Protein 1SL5 (pdb70)

B-factor: mean 18.42, std 8.74, range [4.08, 55.81]

Structure (mmCIF, N/CA/C/O backbone):
data_1SL5
#
_entry.id   1SL5
#
_cell.length_a   72.57
_cell.length_b   55.37
_cell.length_c   29.63
_cell.angle_alpha   90.00
_cell.angle_beta   90.00
_cell.angle_gamma   90.00
#
_symmetry.space_group_name_H-M   'P 21 21 2'
#
loop_
_entity.id
_entity.type
_entity.pdbx_description
1 polymer 'mDC-SIGN1B type I isoform'
2 branched alpha-L-fucopyranose-(1-3)-[beta-D-galactopyranose-(1-4)]2-acetamido-2-deoxy-beta-D-glucopyranose-(1-3)-beta-D-galactopyranose
3 non-polymer 'CALCIUM ION'
4 non-polymer 'MAGNESIUM ION'
5 water water
#
loop_
_atom_site.group_PDB
_atom_site.id
_atom_site.type_symbol
_atom_site.label_atom_id
_atom_site.label_alt_id
_atom_site.label_comp_id
_atom_site.label_asym_id
_atom_site.label_entity_id
_atom_site.label_seq_id
_atom_site.pdbx_PDB_ins_code
_atom_site.Cartn_x
_atom_site.Cartn_y
_atom_site.Cartn_z
_atom_site.occupancy
_atom_site.B_iso_or_equiv
_atom_site.auth_seq_id
_atom_site.auth_comp_id
_atom_site.auth_asym_id
_atom_site.auth_atom_id
_atom_site.pdbx_PDB_model_num
ATOM 1 N N . CYS A 1 4 ? -7.726 7.711 22.568 1.00 30.26 253 CYS A N 1
ATOM 2 C CA . CYS A 1 4 ? -6.275 7.890 22.259 1.00 30.64 253 CYS A CA 1
ATOM 3 C C . CYS A 1 4 ? -5.601 6.619 21.760 1.00 29.55 253 CYS A C 1
ATOM 4 O O . CYS A 1 4 ? -5.601 5.597 22.445 1.00 30.12 253 CYS A O 1
ATOM 7 N N . HIS A 1 5 ? -5.044 6.677 20.555 1.00 27.87 254 HIS A N 1
ATOM 8 C CA . HIS A 1 5 ? -4.310 5.541 20.024 1.00 26.82 254 HIS A CA 1
ATOM 9 C C . HIS A 1 5 ? -2.881 6.040 19.824 1.00 24.02 254 HIS A C 1
ATOM 10 O O . HIS A 1 5 ? -2.654 7.141 19.320 1.00 23.01 254 HIS A O 1
ATOM 17 N N . PRO A 1 6 ? -1.900 5.233 20.236 1.00 21.65 255 PRO A N 1
ATOM 18 C CA . PRO A 1 6 ? -0.464 5.521 20.157 1.00 19.59 255 PRO A CA 1
ATOM 19 C C . PRO A 1 6 ? 0.073 6.010 18.820 1.00 18.47 255 PRO A C 1
ATOM 20 O O . PRO A 1 6 ? 0.836 6.976 18.763 1.00 17.05 255 PRO A O 1
ATOM 24 N N . CYS A 1 7 ? -0.330 5.343 17.746 1.00 16.80 256 CYS A N 1
ATOM 25 C CA . CYS A 1 7 ? 0.175 5.665 16.421 1.00 15.23 256 CYS A CA 1
ATOM 26 C C . CYS A 1 7 ? -0.887 5.919 15.370 1.00 15.90 256 CYS A C 1
ATOM 27 O O . CYS A 1 7 ? -2.024 5.474 15.498 1.00 16.19 256 CYS A O 1
ATOM 30 N N . PRO A 1 8 ? -0.517 6.640 14.303 1.00 17.46 257 PRO A N 1
ATOM 31 C CA . PRO A 1 8 ? -1.454 6.941 13.221 1.00 17.80 257 PRO A CA 1
ATOM 32 C C . PRO A 1 8 ? -1.786 5.634 12.523 1.00 17.81 257 PRO A C 1
ATOM 33 O O . PRO A 1 8 ? -1.066 4.646 12.673 1.00 18.45 257 PRO A O 1
ATOM 37 N N . TRP A 1 9 ? -2.873 5.616 11.766 1.00 16.47 258 TRP A N 1
ATOM 38 C CA . TRP A 1 9 ? -3.231 4.406 11.053 1.00 15.49 258 TRP A CA 1
ATOM 39 C C . TRP A 1 9 ? -2.078 4.015 10.143 1.00 15.73 258 TRP A C 1
ATOM 40 O O . TRP A 1 9 ? -1.394 4.881 9.598 1.00 15.76 258 TRP A O 1
ATOM 51 N N . GLU A 1 10 ? -1.869 2.707 9.998 1.00 16.60 259 GLU A N 1
ATOM 52 C CA . GLU A 1 10 ? -0.817 2.149 9.153 1.00 18.52 259 GLU A CA 1
ATOM 53 C C . GLU A 1 10 ? 0.567 2.120 9.795 1.00 16.26 259 GLU A C 1
ATOM 54 O O . GLU A 1 10 ? 1.483 1.506 9.258 1.00 17.00 259 GLU A O 1
ATOM 60 N N . TRP A 1 11 ? 0.717 2.780 10.940 1.00 15.70 260 TRP A N 1
ATOM 61 C CA . TRP A 1 11 ? 1.997 2.797 11.644 1.00 14.67 260 TRP A CA 1
ATOM 62 C C . TRP A 1 11 ? 1.944 1.747 12.735 1.00 15.25 260 TRP A C 1
ATOM 63 O O . TRP A 1 11 ? 0.935 1.616 13.426 1.00 16.61 260 TRP A O 1
ATOM 74 N N A THR A 1 12 ? 3.044 1.021 12.898 0.50 15.28 261 THR A N 1
ATOM 75 N N B THR A 1 12 ? 3.023 0.988 12.889 0.50 15.55 261 THR A N 1
ATOM 76 C CA A THR A 1 12 ? 3.138 -0.041 13.893 0.50 14.42 261 THR A CA 1
ATOM 77 C CA B THR A 1 12 ? 3.047 -0.057 13.903 0.50 14.73 261 THR A CA 1
ATOM 78 C C A THR A 1 12 ? 3.619 0.458 15.252 0.50 13.91 261 THR A C 1
ATOM 79 C C B THR A 1 12 ? 3.591 0.448 15.234 0.50 14.17 261 THR A C 1
ATOM 80 O O A THR A 1 12 ? 4.642 1.136 15.351 0.50 12.62 261 THR A O 1
ATOM 81 O O B THR A 1 12 ? 4.620 1.122 15.294 0.50 12.98 261 THR A O 1
ATOM 88 N N . PHE A 1 13 ? 2.875 0.113 16.300 1.00 14.26 262 PHE A N 1
ATOM 89 C CA . PHE A 1 13 ? 3.237 0.518 17.648 1.00 14.67 262 PHE A CA 1
ATOM 90 C C . PHE A 1 13 ? 4.185 -0.486 18.301 1.00 14.95 262 PHE A C 1
ATOM 91 O O . PHE A 1 13 ? 3.940 -1.692 18.282 1.00 13.69 262 PHE A O 1
ATOM 99 N N . PHE A 1 14 ? 5.274 0.018 18.869 1.00 14.30 263 PHE A N 1
ATOM 100 C CA . PHE A 1 14 ? 6.229 -0.832 19.557 1.00 14.86 263 PHE A CA 1
ATOM 101 C C . PHE A 1 14 ? 6.892 -0.034 20.665 1.00 15.13 263 PHE A C 1
ATOM 102 O O . PHE A 1 14 ? 7.493 1.010 20.418 1.00 16.90 263 PHE A O 1
ATOM 110 N N . GLN A 1 15 ? 6.758 -0.534 21.886 1.00 16.33 264 GLN A N 1
ATOM 111 C CA . GLN A 1 15 ? 7.345 0.085 23.065 1.00 15.64 264 GLN A CA 1
ATOM 112 C C . GLN A 1 15 ? 7.404 1.610 23.060 1.00 15.35 264 GLN A C 1
ATOM 113 O O . GLN A 1 15 ? 8.484 2.194 23.137 1.00 14.97 264 GLN A O 1
ATOM 119 N N . GLY A 1 16 ? 6.243 2.246 22.965 1.00 15.52 265 GLY A N 1
ATOM 120 C CA . GLY A 1 16 ? 6.180 3.697 23.002 1.00 14.23 265 GLY A CA 1
ATOM 121 C C . GLY A 1 16 ? 6.566 4.452 21.751 1.00 13.17 265 GLY A C 1
ATOM 122 O O . GLY A 1 16 ? 6.623 5.682 21.766 1.00 13.40 265 GLY A O 1
ATOM 123 N N . ASN A 1 17 ? 6.838 3.732 20.670 1.00 12.66 266 ASN A N 1
ATOM 124 C CA . ASN A 1 17 ? 7.216 4.365 19.417 1.00 13.01 266 ASN A CA 1
ATOM 125 C C . ASN A 1 17 ? 6.404 3.823 18.255 1.00 12.30 266 ASN A C 1
ATOM 126 O O . ASN A 1 17 ? 5.843 2.730 18.332 1.00 12.57 266 ASN A O 1
ATOM 131 N N . CYS A 1 18 ? 6.363 4.600 17.179 1.00 13.20 267 CYS A N 1
ATOM 132 C CA . CYS A 1 18 ? 5.614 4.252 15.980 1.00 13.35 267 CYS A CA 1
ATOM 133 C C . CYS A 1 18 ? 6.542 4.039 14.793 1.00 13.56 267 CYS A C 1
ATOM 134 O O . CYS A 1 18 ? 7.431 4.849 14.551 1.00 14.02 267 CYS A O 1
ATOM 137 N N . TYR A 1 19 ? 6.325 2.953 14.053 1.00 11.93 268 TYR A N 1
ATOM 138 C CA . TYR A 1 19 ? 7.161 2.643 12.899 1.00 11.96 268 TYR A CA 1
ATOM 139 C C . TYR A 1 19 ? 6.369 2.486 11.606 1.00 11.63 268 TYR A C 1
ATOM 140 O O . TYR A 1 19 ? 5.199 2.107 11.614 1.00 11.54 268 TYR A O 1
ATOM 149 N N . PHE A 1 20 ? 7.032 2.780 10.496 1.00 12.42 269 PHE A N 1
ATOM 150 C CA . PHE A 1 20 ? 6.425 2.692 9.176 1.00 14.00 269 PHE A CA 1
ATOM 151 C C . PHE A 1 20 ? 7.497 2.243 8.196 1.00 14.30 269 PHE A C 1
ATOM 152 O O . PHE A 1 20 ? 8.585 2.812 8.167 1.00 16.04 269 PHE A O 1
ATOM 160 N N . MET A 1 21 ? 7.205 1.213 7.411 1.00 13.81 270 MET A N 1
ATOM 161 C CA . MET A 1 21 ? 8.168 0.753 6.417 1.00 14.04 270 MET A CA 1
ATOM 162 C C . MET A 1 21 ? 7.609 1.130 5.056 1.00 13.72 270 MET A C 1
ATOM 163 O O . MET A 1 21 ? 6.427 0.929 4.788 1.00 13.23 270 MET A O 1
ATOM 168 N N . SER A 1 22 ? 8.459 1.679 4.198 1.00 13.60 271 SER A N 1
ATOM 169 C CA . SER A 1 22 ? 8.022 2.104 2.873 1.00 14.57 271 SER A CA 1
ATOM 170 C C . SER A 1 22 ? 7.616 0.943 1.977 1.00 16.15 271 SER A C 1
ATOM 171 O O . SER A 1 22 ? 7.922 -0.220 2.259 1.00 14.37 271 SER A O 1
ATOM 174 N N . ASN A 1 23 ? 6.923 1.281 0.893 1.00 17.79 272 ASN A N 1
ATOM 175 C CA . ASN A 1 23 ? 6.474 0.306 -0.092 1.00 20.47 272 ASN A CA 1
ATOM 176 C C . ASN A 1 23 ? 7.139 0.639 -1.422 1.00 20.30 272 ASN A C 1
ATOM 177 O O . ASN A 1 23 ? 6.727 0.154 -2.477 1.00 20.69 272 ASN A O 1
ATOM 182 N N . SER A 1 24 ? 8.166 1.481 -1.352 1.00 17.54 273 SER A N 1
ATOM 183 C CA . SER A 1 24 ? 8.937 1.894 -2.5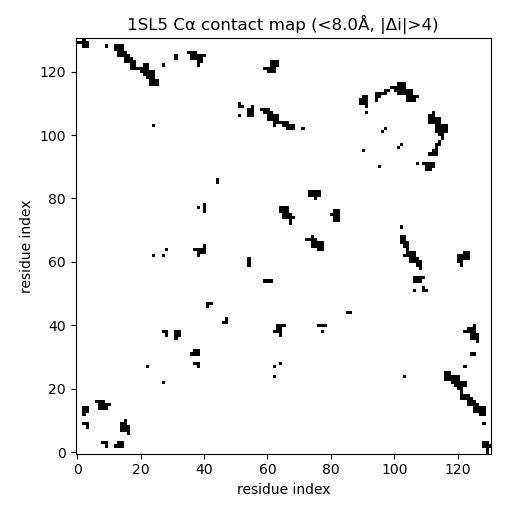19 1.00 15.95 273 SER A CA 1
ATOM 184 C C . SER A 1 24 ? 10.393 2.058 -2.085 1.00 14.87 273 SER A C 1
ATOM 185 O O . SER A 1 24 ? 10.705 1.959 -0.895 1.00 14.03 273 SER A O 1
ATOM 188 N N . GLN A 1 25 ? 11.274 2.320 -3.045 1.00 13.10 274 GLN A N 1
ATOM 189 C CA . GLN A 1 25 ? 12.698 2.480 -2.758 1.00 13.02 274 GLN A CA 1
ATOM 190 C C . GLN A 1 25 ? 13.226 3.875 -3.076 1.00 12.37 274 GLN A C 1
ATOM 191 O O . GLN A 1 25 ? 12.917 4.436 -4.117 1.00 13.18 274 GLN A O 1
ATOM 197 N N . ARG A 1 26 ? 14.027 4.422 -2.168 1.00 11.83 275 ARG A N 1
ATOM 198 C CA . ARG A 1 26 ? 14.631 5.740 -2.348 1.00 11.87 275 ARG A CA 1
ATOM 199 C C . ARG A 1 26 ? 16.039 5.699 -1.786 1.00 11.98 275 ARG A C 1
ATOM 200 O O . ARG A 1 26 ? 16.362 4.809 -0.994 1.00 11.69 275 ARG A O 1
ATOM 208 N N . ASN A 1 27 ? 16.887 6.640 -2.191 1.00 11.74 276 ASN A N 1
ATOM 209 C CA . ASN A 1 27 ? 18.242 6.632 -1.661 1.00 10.81 276 ASN A CA 1
ATOM 210 C C . ASN A 1 27 ? 18.206 7.098 -0.212 1.00 11.17 276 ASN A C 1
ATOM 211 O O . ASN A 1 27 ? 17.161 7.518 0.290 1.00 9.59 276 ASN A O 1
ATOM 216 N N . TRP A 1 28 ? 19.344 7.017 0.464 1.00 10.45 277 TRP A N 1
ATOM 217 C CA . TRP A 1 28 ? 19.407 7.376 1.872 1.00 10.14 277 TRP A CA 1
ATOM 218 C C . TRP A 1 28 ? 18.890 8.779 2.189 1.00 12.33 277 TRP A C 1
ATOM 219 O O . TRP A 1 28 ? 18.030 8.950 3.055 1.00 11.22 277 TRP A O 1
ATOM 230 N N . HIS A 1 29 ? 19.410 9.780 1.491 1.00 12.17 278 HIS A N 1
ATOM 231 C CA . HIS A 1 29 ? 18.990 11.155 1.729 1.00 14.25 278 HIS A CA 1
ATOM 232 C C . HIS A 1 29 ? 17.498 11.379 1.487 1.00 14.10 278 HIS A C 1
ATOM 233 O O . HIS A 1 29 ? 16.835 12.066 2.267 1.00 13.93 278 HIS A O 1
ATOM 240 N N . ASP A 1 30 ? 16.973 10.798 0.412 1.00 13.35 279 ASP A N 1
ATOM 241 C CA . ASP A 1 30 ? 15.559 10.941 0.086 1.00 13.70 279 ASP A CA 1
ATOM 242 C C . ASP A 1 30 ? 14.684 10.218 1.106 1.00 12.05 279 ASP A C 1
ATOM 243 O O . ASP A 1 30 ? 13.543 10.620 1.358 1.00 12.28 279 ASP A O 1
ATOM 248 N N . SER A 1 31 ? 15.208 9.143 1.687 1.00 11.64 280 SER A N 1
ATOM 249 C CA . SER A 1 31 ? 14.454 8.409 2.694 1.00 12.86 280 SER A CA 1
ATOM 250 C C . SER A 1 31 ? 14.334 9.285 3.943 1.00 12.19 280 SER A C 1
ATOM 251 O O . SER A 1 31 ? 13.304 9.293 4.612 1.00 13.72 280 SER A O 1
ATOM 254 N N . ILE A 1 32 ? 15.388 10.030 4.247 1.00 12.48 281 ILE A N 1
ATOM 255 C CA . ILE A 1 32 ? 15.366 10.929 5.395 1.00 12.10 281 ILE A CA 1
ATOM 256 C C . ILE A 1 32 ? 14.251 11.953 5.178 1.00 14.35 281 ILE A C 1
ATOM 257 O O . ILE A 1 32 ? 13.442 12.215 6.073 1.00 14.36 281 ILE A O 1
ATOM 262 N N . THR A 1 33 ? 14.207 12.514 3.975 1.00 14.35 282 THR A N 1
ATOM 263 C CA . THR A 1 33 ? 13.193 13.501 3.623 1.00 13.99 282 THR A CA 1
ATOM 264 C C . THR A 1 33 ? 11.799 12.892 3.678 1.00 13.87 282 THR A C 1
ATOM 265 O O . THR A 1 33 ? 10.851 13.532 4.130 1.00 12.49 282 THR A O 1
ATOM 269 N N . ALA A 1 34 ? 11.681 11.648 3.219 1.00 13.16 283 ALA A N 1
ATOM 270 C CA . ALA A 1 34 ? 10.403 10.954 3.219 1.00 12.80 2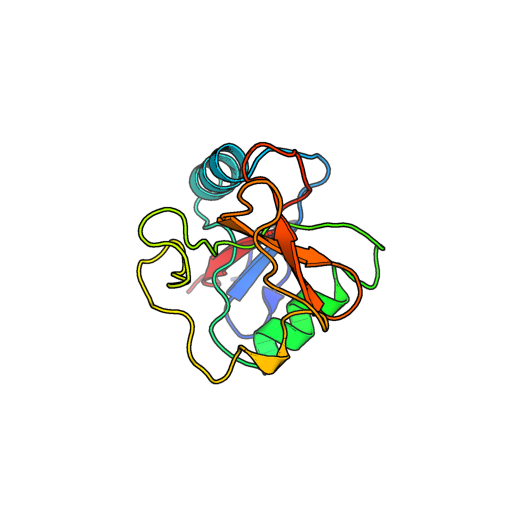83 ALA A CA 1
ATOM 271 C C . ALA A 1 34 ? 9.849 10.845 4.640 1.00 12.73 283 ALA A C 1
ATOM 272 O O . ALA A 1 34 ? 8.651 11.021 4.865 1.00 11.91 283 ALA A O 1
ATOM 274 N N . CYS A 1 35 ? 10.724 10.546 5.595 1.00 11.27 284 CYS A N 1
ATOM 275 C CA . CYS A 1 35 ? 10.309 10.420 6.984 1.00 11.93 284 CYS A CA 1
ATOM 276 C C . CYS A 1 35 ? 9.933 11.770 7.587 1.00 12.95 284 CYS A C 1
ATOM 277 O O . CYS A 1 35 ? 8.924 11.888 8.284 1.00 13.23 284 CYS A O 1
ATOM 280 N N . LYS A 1 36 ? 10.739 12.791 7.323 1.00 15.08 285 LYS A N 1
ATOM 281 C CA . LYS A 1 36 ? 10.443 14.120 7.850 1.00 15.60 285 LYS A CA 1
ATOM 282 C C . LYS A 1 36 ? 9.085 14.600 7.354 1.00 16.53 285 LYS A C 1
ATOM 283 O O . LYS A 1 36 ? 8.333 15.236 8.092 1.00 17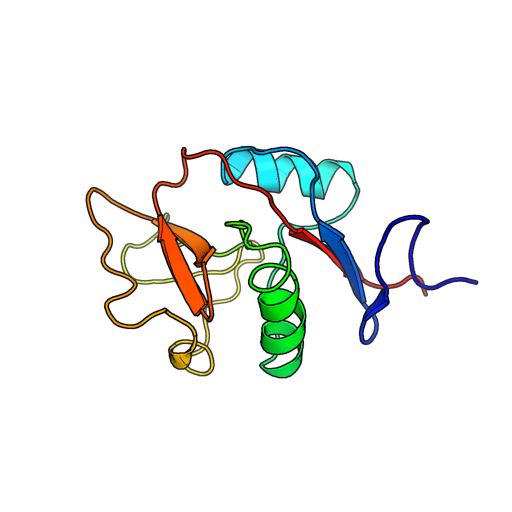.51 285 LYS A O 1
ATOM 289 N N . GLU A 1 37 ? 8.763 14.284 6.107 1.00 16.42 286 GLU A N 1
ATOM 290 C CA . GLU A 1 37 ? 7.496 14.713 5.542 1.00 18.55 286 GLU A CA 1
ATOM 291 C C . GLU A 1 37 ? 6.292 14.104 6.257 1.00 18.93 286 GLU A C 1
ATOM 292 O O . GLU A 1 37 ? 5.190 14.636 6.176 1.00 20.78 286 GLU A O 1
ATOM 298 N N . VAL A 1 38 ? 6.502 12.997 6.968 1.00 17.38 287 VAL A N 1
ATOM 299 C CA . VAL A 1 38 ? 5.416 12.379 7.722 1.00 17.11 287 VAL A CA 1
ATOM 300 C C . VAL A 1 38 ? 5.660 12.558 9.225 1.00 18.03 287 VAL A C 1
ATOM 301 O O . VAL A 1 38 ? 5.228 11.746 10.043 1.00 17.75 287 VAL A O 1
ATOM 305 N N . GLY A 1 39 ? 6.360 13.635 9.571 1.00 16.28 288 GLY A N 1
ATOM 306 C CA . GLY A 1 39 ? 6.653 13.938 10.962 1.00 16.42 288 GLY A CA 1
ATOM 307 C C . GLY A 1 39 ? 7.470 12.890 11.693 1.00 15.85 288 GLY A C 1
ATOM 308 O O . GLY A 1 39 ? 7.367 12.759 12.915 1.00 15.90 288 GLY A O 1
ATOM 309 N N . ALA A 1 40 ? 8.296 12.153 10.959 1.00 13.75 289 ALA A N 1
ATOM 310 C CA . ALA A 1 40 ? 9.107 11.110 11.570 1.00 12.76 289 ALA A CA 1
ATOM 311 C C . ALA A 1 40 ? 10.581 11.271 11.238 1.00 12.41 289 ALA A C 1
ATOM 312 O O . ALA A 1 40 ? 11.012 12.315 10.750 1.00 11.71 289 ALA A O 1
ATOM 314 N N . GLN A 1 41 ? 11.349 10.221 11.501 1.00 10.78 290 GLN A N 1
ATOM 315 C CA . GLN A 1 41 ? 12.786 10.245 11.250 1.00 10.78 290 GLN A CA 1
ATOM 316 C C . GLN A 1 41 ? 13.260 8.887 10.756 1.00 11.13 290 GLN A C 1
ATOM 317 O O . GLN A 1 41 ? 12.806 7.858 11.251 1.00 11.89 290 GLN A O 1
ATOM 323 N N . LEU A 1 42 ? 14.163 8.878 9.778 1.00 11.80 291 LEU A N 1
ATOM 324 C CA . LEU A 1 42 ? 14.693 7.613 9.287 1.00 12.07 291 LEU A CA 1
ATOM 325 C C . LEU A 1 42 ? 15.158 6.944 10.578 1.00 12.89 291 LEU A C 1
ATOM 326 O O . LEU A 1 42 ? 16.024 7.466 11.284 1.00 13.21 291 LEU A O 1
ATOM 331 N N . VAL A 1 43 ? 14.570 5.790 10.878 1.00 12.76 292 VAL A N 1
ATOM 332 C CA . VAL A 1 43 ? 14.817 5.079 12.125 1.00 10.72 292 VAL A CA 1
ATOM 333 C C . VAL A 1 43 ? 16.197 5.089 12.768 1.00 11.82 292 VAL A C 1
ATOM 334 O O . VAL A 1 43 ? 17.193 4.650 12.192 1.00 10.87 292 VAL A O 1
ATOM 338 N N . VAL A 1 44 ? 16.225 5.619 13.985 1.00 11.57 293 VAL A N 1
ATOM 339 C CA . VAL A 1 44 ? 17.435 5.674 14.791 1.00 11.71 293 VAL A CA 1
ATOM 340 C C . VAL A 1 44 ? 17.202 4.631 15.876 1.00 11.96 293 VAL A C 1
ATOM 341 O O . VAL A 1 44 ? 16.257 4.743 16.660 1.00 13.26 293 VAL A O 1
ATOM 345 N N . ILE A 1 45 ? 18.049 3.608 15.911 1.00 10.86 294 ILE A N 1
ATOM 346 C CA . ILE A 1 45 ? 17.904 2.530 16.886 1.00 11.22 294 ILE A CA 1
ATOM 347 C C . ILE A 1 45 ? 18.532 2.916 18.222 1.00 12.60 294 ILE A C 1
ATOM 348 O O . ILE A 1 45 ? 19.659 3.401 18.266 1.00 12.10 294 ILE A O 1
ATOM 353 N N . LYS A 1 46 ? 17.798 2.694 19.310 1.00 13.29 295 LYS A N 1
ATOM 354 C CA . LYS A 1 46 ? 18.280 3.067 20.635 1.00 13.38 295 LYS A CA 1
ATOM 355 C C . LYS A 1 46 ? 18.503 1.922 21.611 1.00 12.17 295 LYS A C 1
ATOM 356 O O . LYS A 1 46 ? 19.025 2.140 22.697 1.00 12.53 295 LYS A O 1
ATOM 362 N N . SER A 1 47 ? 18.121 0.707 21.235 1.00 11.24 296 SER A N 1
ATOM 363 C CA . SER A 1 47 ? 18.303 -0.432 22.129 1.00 11.96 296 SER A CA 1
ATOM 364 C C . SER A 1 47 ? 18.398 -1.734 21.359 1.00 11.17 296 SER A C 1
ATOM 365 O O . SER A 1 47 ? 17.929 -1.830 20.227 1.00 11.33 296 SER A O 1
ATOM 368 N N . ALA A 1 48 ? 18.994 -2.741 21.990 1.00 10.68 297 ALA A N 1
ATOM 369 C CA . ALA A 1 48 ? 19.135 -4.051 21.370 1.00 10.58 297 ALA A CA 1
ATOM 370 C C . ALA A 1 48 ? 17.756 -4.609 21.048 1.00 10.06 297 ALA A C 1
ATOM 371 O O . ALA A 1 48 ? 17.554 -5.237 20.009 1.00 11.36 297 ALA A O 1
ATOM 373 N N . GLU A 1 49 ? 16.802 -4.382 21.944 1.00 10.06 298 GLU A N 1
ATOM 374 C CA . GLU A 1 49 ? 15.453 -4.876 21.728 1.00 10.80 298 GLU A CA 1
ATOM 375 C C . GLU A 1 49 ? 14.830 -4.261 20.478 1.00 11.02 298 GLU A C 1
ATOM 376 O O . GLU A 1 49 ? 14.189 -4.954 19.692 1.00 11.72 298 GLU A O 1
ATOM 382 N N . GLU A 1 50 ? 15.019 -2.957 20.299 1.00 9.88 299 GLU A N 1
ATOM 383 C CA . GLU A 1 50 ? 14.474 -2.263 19.139 1.00 9.97 299 GLU A CA 1
ATOM 384 C C . GLU A 1 50 ? 15.130 -2.784 17.866 1.00 10.30 299 GLU A C 1
ATOM 385 O O . GLU A 1 50 ? 14.474 -2.944 16.839 1.00 10.22 299 GLU A O 1
ATOM 391 N N . GLN A 1 51 ? 16.433 -3.035 17.935 1.00 9.92 300 GLN A N 1
ATOM 392 C CA . GLN A 1 51 ? 17.165 -3.559 16.790 1.00 11.52 300 GLN A CA 1
ATOM 393 C C . GLN A 1 51 ? 16.604 -4.923 16.412 1.00 10.91 300 GLN A C 1
ATOM 394 O O . GLN A 1 51 ? 16.339 -5.190 15.243 1.00 11.78 300 GLN A O 1
ATOM 400 N N . ASN A 1 52 ? 16.406 -5.783 17.405 1.00 11.87 301 ASN A N 1
ATOM 401 C CA . ASN A 1 52 ? 15.885 -7.112 17.125 1.00 13.84 301 ASN A CA 1
ATOM 402 C C . ASN A 1 52 ? 14.509 -7.007 16.475 1.00 14.15 301 ASN A C 1
ATOM 403 O O . ASN A 1 52 ? 14.184 -7.763 15.560 1.00 13.44 301 ASN A O 1
ATOM 408 N N 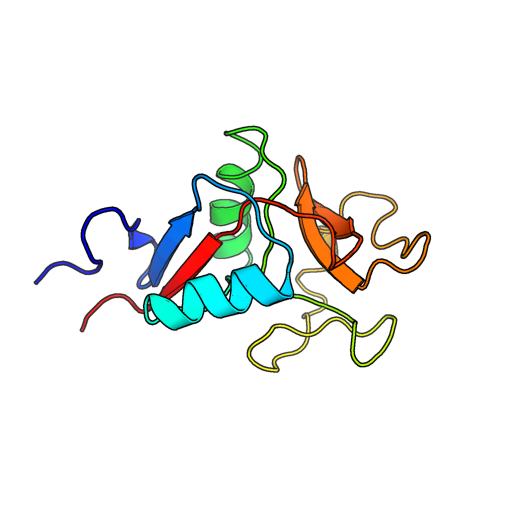. PHE A 1 53 ? 13.711 -6.056 16.948 1.00 13.05 302 PHE A N 1
ATOM 409 C CA . PHE A 1 53 ? 12.367 -5.835 16.419 1.00 12.05 302 PHE A CA 1
ATOM 410 C C . PHE A 1 53 ? 12.410 -5.391 14.959 1.00 12.96 302 PHE A C 1
ATOM 411 O O . PHE A 1 53 ? 11.714 -5.942 14.105 1.00 13.68 302 PHE A O 1
ATOM 419 N N . LEU A 1 54 ? 13.241 -4.395 14.678 1.00 12.93 303 LEU A N 1
ATOM 420 C CA . LEU A 1 54 ? 13.369 -3.870 13.327 1.00 12.22 303 LEU A CA 1
ATOM 421 C C . LEU A 1 54 ? 14.008 -4.861 12.364 1.00 12.80 303 LEU A C 1
ATOM 422 O O . LEU A 1 54 ? 13.548 -5.013 11.234 1.00 11.87 303 LEU A O 1
ATOM 427 N N . GLN A 1 55 ? 15.062 -5.539 12.804 1.00 12.71 304 GLN A N 1
ATOM 428 C CA . GLN A 1 55 ? 15.741 -6.494 11.932 1.00 14.28 304 GLN A CA 1
ATOM 429 C C . GLN A 1 55 ? 14.769 -7.542 11.402 1.00 16.12 304 GLN A C 1
ATOM 430 O O . GLN A 1 55 ? 14.833 -7.926 10.235 1.00 14.05 304 GLN A O 1
ATOM 436 N N . LEU A 1 56 ? 13.860 -7.995 12.260 1.00 16.96 305 LEU A N 1
ATOM 437 C CA . LEU A 1 56 ? 12.888 -9.009 11.869 1.00 20.59 305 LEU A CA 1
ATOM 438 C C . LEU A 1 56 ? 12.041 -8.581 10.673 1.00 21.05 305 LEU A C 1
ATOM 439 O O . LEU A 1 56 ? 11.725 -9.394 9.808 1.00 22.01 305 LEU A O 1
ATOM 444 N N . GLN A 1 57 ? 11.686 -7.301 10.621 1.00 21.92 306 GLN A N 1
ATOM 445 C CA . GLN A 1 57 ? 10.859 -6.775 9.540 1.00 22.23 306 GLN A CA 1
ATOM 446 C C . GLN A 1 57 ? 11.562 -6.816 8.183 1.00 22.27 306 GLN A C 1
ATOM 447 O O . GLN A 1 57 ? 10.912 -6.921 7.145 1.00 22.51 306 GLN A O 1
ATOM 453 N N A SER A 1 58 ? 12.888 -6.735 8.205 0.50 22.26 307 SER A N 1
ATOM 454 N N B SER A 1 58 ? 12.889 -6.735 8.184 0.50 22.61 307 SER A N 1
ATOM 455 C CA A SER A 1 58 ? 13.684 -6.764 6.986 0.50 23.22 307 SER A CA 1
ATOM 456 C CA B SER A 1 58 ? 13.641 -6.784 6.934 0.50 23.92 307 SER A CA 1
ATOM 457 C C A SER A 1 58 ? 14.020 -8.192 6.577 0.50 24.85 307 SER A C 1
ATOM 458 C C B SER A 1 58 ? 14.003 -8.215 6.563 0.50 25.24 307 SER A C 1
ATOM 459 O O A SER A 1 58 ? 13.954 -8.543 5.399 0.50 24.24 307 SER A O 1
ATOM 460 O O B SER A 1 58 ? 13.943 -8.592 5.393 0.50 24.62 307 SER A O 1
ATOM 465 N N . SER A 1 59 ? 14.386 -9.009 7.558 1.00 26.32 308 SER A N 1
ATOM 466 C CA . SER A 1 59 ? 14.743 -10.400 7.310 1.00 29.30 308 SER A CA 1
ATOM 467 C C . SER A 1 59 ? 13.489 -11.186 6.945 1.00 32.27 308 SER A C 1
ATOM 468 O O . SER A 1 59 ? 13.551 -12.169 6.205 1.00 34.91 308 SER A O 1
ATOM 471 N N . ARG A 1 60 ? 12.351 -10.736 7.464 1.00 35.10 309 ARG A N 1
ATOM 472 C CA . ARG A 1 60 ? 11.066 -11.375 7.203 1.00 37.88 309 ARG A CA 1
ATOM 473 C C . ARG A 1 60 ? 10.662 -11.158 5.748 1.00 38.89 309 ARG A C 1
ATOM 474 O O . ARG A 1 60 ? 10.548 -12.109 4.972 1.00 39.33 309 ARG A O 1
ATOM 482 N N . SER A 1 61 ? 10.442 -9.894 5.395 1.00 38.32 310 SER A N 1
ATOM 483 C CA . SER A 1 61 ? 10.041 -9.515 4.046 1.00 37.50 310 SER A CA 1
ATOM 484 C C . SER A 1 61 ? 11.167 -9.712 3.040 1.00 36.69 310 SER A C 1
ATOM 485 O O . SER A 1 61 ? 10.966 -9.561 1.834 1.00 37.73 310 SER A O 1
ATOM 488 N N . ASN A 1 62 ? 12.352 -10.046 3.541 1.00 34.98 311 ASN A N 1
ATOM 489 C CA . ASN A 1 62 ? 13.512 -10.263 2.686 1.00 32.15 311 ASN A CA 1
ATOM 490 C C . ASN A 1 62 ? 13.800 -8.997 1.877 1.00 30.37 311 ASN A C 1
ATOM 491 O O . ASN A 1 62 ? 14.058 -9.054 0.674 1.00 29.41 311 ASN A O 1
ATOM 496 N N . ARG A 1 63 ? 13.755 -7.854 2.552 1.00 26.80 312 ARG A N 1
ATOM 497 C CA . ARG A 1 63 ? 13.996 -6.568 1.912 1.00 24.84 312 ARG A CA 1
ATOM 498 C C . ARG A 1 63 ? 15.211 -5.855 2.484 1.00 22.32 312 ARG A C 1
ATOM 499 O O . ARG A 1 63 ? 15.486 -5.945 3.678 1.00 22.70 312 ARG A O 1
ATOM 507 N N . PHE A 1 64 ? 15.928 -5.138 1.627 1.00 17.66 313 PHE A N 1
ATOM 508 C CA . PHE A 1 64 ? 17.090 -4.364 2.057 1.00 14.96 313 PHE A CA 1
ATOM 509 C C . PHE A 1 64 ? 16.481 -3.019 2.446 1.00 13.72 313 PHE A C 1
ATOM 510 O O . PHE A 1 64 ? 15.806 -2.380 1.638 1.00 10.47 313 PHE A O 1
ATOM 518 N N . THR A 1 65 ? 16.720 -2.600 3.686 1.00 12.35 314 THR A N 1
ATOM 519 C CA . THR A 1 65 ? 16.110 -1.386 4.211 1.00 10.46 314 THR A CA 1
ATOM 520 C C . THR A 1 65 ? 17.052 -0.399 4.888 1.00 9.88 314 THR A C 1
ATOM 521 O O . THR A 1 65 ? 17.908 -0.790 5.675 1.00 8.74 314 THR A O 1
ATOM 525 N N . TRP A 1 66 ? 16.869 0.885 4.581 1.00 8.68 315 TRP A N 1
ATOM 526 C CA . TRP A 1 66 ? 17.676 1.957 5.161 1.00 8.37 315 TRP A CA 1
ATOM 527 C C . TRP A 1 66 ? 17.335 2.229 6.624 1.00 9.35 315 TRP A C 1
ATOM 528 O O . TRP A 1 66 ? 16.180 2.108 7.036 1.00 9.28 315 TRP A O 1
ATOM 539 N N . MET A 1 67 ? 18.350 2.611 7.395 1.00 9.70 316 MET A N 1
ATOM 540 C CA . MET A 1 67 ? 18.163 3.016 8.786 1.00 9.65 316 MET A CA 1
ATOM 541 C C . MET A 1 67 ? 18.889 4.364 8.837 1.00 8.76 316 MET A C 1
ATOM 542 O O . MET A 1 67 ? 19.697 4.664 7.952 1.00 7.92 316 MET A O 1
ATOM 547 N N . GLY A 1 68 ? 18.607 5.176 9.850 1.00 8.68 317 GLY A N 1
ATOM 548 C CA . GLY A 1 68 ? 19.231 6.487 9.929 1.00 7.41 317 GLY A CA 1
ATOM 549 C C . GLY A 1 68 ? 20.634 6.477 10.494 1.00 9.17 317 GLY A C 1
ATOM 550 O O . GLY A 1 68 ? 20.897 7.106 11.515 1.00 8.61 317 GLY A O 1
ATOM 551 N N . LEU A 1 69 ? 21.540 5.778 9.821 1.00 7.28 318 LEU A N 1
ATOM 552 C CA . LEU A 1 69 ? 22.921 5.675 10.285 1.00 7.97 318 LEU A CA 1
ATOM 553 C C . LEU A 1 69 ? 23.888 5.833 9.119 1.00 9.77 318 LEU A C 1
ATOM 554 O O . LEU A 1 69 ? 23.650 5.299 8.034 1.00 10.09 318 LEU A O 1
ATOM 559 N N . SER A 1 70 ? 24.982 6.560 9.343 1.00 10.72 319 SER A N 1
ATOM 560 C CA . SER A 1 70 ? 25.970 6.784 8.292 1.00 11.26 319 SER A CA 1
ATOM 561 C C . SER A 1 70 ? 27.320 7.207 8.851 1.00 11.24 319 SER A C 1
ATOM 562 O O . SER A 1 70 ? 27.425 7.616 10.004 1.00 14.29 319 SER A O 1
ATOM 565 N N . ASP A 1 71 ? 28.352 7.103 8.021 1.00 13.50 320 ASP A N 1
ATOM 566 C CA . ASP A 1 71 ? 29.685 7.540 8.414 1.00 15.16 320 ASP A CA 1
ATOM 567 C C . ASP A 1 71 ? 30.148 8.486 7.308 1.00 15.14 320 ASP A C 1
ATOM 568 O O . ASP A 1 71 ? 31.327 8.565 6.966 1.00 16.81 320 ASP A O 1
ATOM 573 N N . LEU A 1 72 ? 29.172 9.202 6.752 1.00 14.83 321 LEU A N 1
ATOM 574 C CA . LEU A 1 72 ? 29.405 10.171 5.690 1.00 17.06 321 LEU A CA 1
ATOM 575 C C . LEU A 1 72 ? 30.349 11.287 6.124 1.00 20.25 321 LEU A C 1
ATOM 576 O O . LEU A 1 72 ? 31.292 11.625 5.408 1.00 20.41 321 LEU A O 1
ATOM 581 N N . ASN A 1 73 ? 30.094 11.858 7.296 1.00 22.74 322 ASN A N 1
ATOM 582 C CA . ASN A 1 73 ? 30.918 12.952 7.799 1.00 26.14 322 ASN A CA 1
ATOM 583 C C . ASN A 1 73 ? 32.334 12.536 8.183 1.00 26.44 322 ASN A C 1
ATOM 584 O O . ASN A 1 73 ? 33.279 13.306 8.012 1.00 27.16 322 ASN A O 1
ATOM 589 N N . GLN A 1 74 ? 32.483 11.320 8.695 1.00 25.89 323 GLN A N 1
ATOM 590 C CA . GLN A 1 74 ? 33.795 10.823 9.088 1.00 25.70 323 GLN A CA 1
ATOM 591 C C . GLN A 1 74 ? 33.885 9.317 8.869 1.00 23.74 323 GLN A C 1
ATOM 592 O O . GLN A 1 74 ? 33.354 8.536 9.655 1.00 22.29 323 GLN A O 1
ATOM 598 N N . GLU A 1 75 ? 34.569 8.921 7.798 1.00 21.39 324 GLU A N 1
ATOM 599 C CA . GLU A 1 75 ? 34.725 7.511 7.457 1.00 20.09 324 GLU A CA 1
ATOM 600 C C . GLU A 1 75 ? 35.161 6.681 8.649 1.00 21.37 324 GLU A C 1
ATOM 601 O O . GLU A 1 75 ? 36.201 6.946 9.256 1.00 21.83 324 GLU A O 1
ATOM 607 N N . GLY A 1 76 ? 34.362 5.673 8.982 1.00 19.30 325 GLY A N 1
ATOM 608 C CA . GLY A 1 76 ? 34.692 4.822 10.108 1.00 21.09 325 GLY A CA 1
ATOM 609 C C . GLY A 1 76 ? 33.942 5.225 11.359 1.00 20.79 325 GLY A C 1
ATOM 610 O O . GLY A 1 76 ? 33.771 4.422 12.274 1.00 23.06 325 GLY A O 1
ATOM 611 N N . THR A 1 77 ? 33.501 6.476 11.406 1.00 20.42 326 THR A N 1
ATOM 612 C CA . THR A 1 77 ? 32.755 6.974 12.550 1.00 20.53 326 THR A CA 1
ATOM 613 C C . THR A 1 77 ? 31.277 6.996 12.207 1.00 18.53 326 THR A C 1
ATOM 614 O O . THR A 1 77 ? 30.803 7.918 11.549 1.00 17.36 326 THR A O 1
ATOM 618 N N . TRP A 1 78 ? 30.550 5.978 12.653 1.00 17.88 327 TRP A N 1
ATOM 619 C CA . TRP A 1 78 ? 29.126 5.910 12.368 1.00 16.53 327 TRP A CA 1
ATOM 620 C C . TRP A 1 78 ? 28.317 6.746 13.335 1.00 16.74 327 TRP A C 1
ATOM 621 O O . TRP A 1 78 ? 28.518 6.703 14.550 1.00 16.05 327 TRP A O 1
ATOM 632 N N . GLN A 1 79 ? 27.394 7.512 12.769 1.00 15.60 328 GLN A N 1
ATOM 633 C CA . GLN A 1 79 ? 26.556 8.411 13.535 1.00 15.40 328 GLN A CA 1
ATOM 634 C C . GLN A 1 79 ? 25.107 8.330 13.069 1.00 14.36 328 GLN A C 1
ATOM 635 O O . GLN A 1 79 ? 24.837 8.241 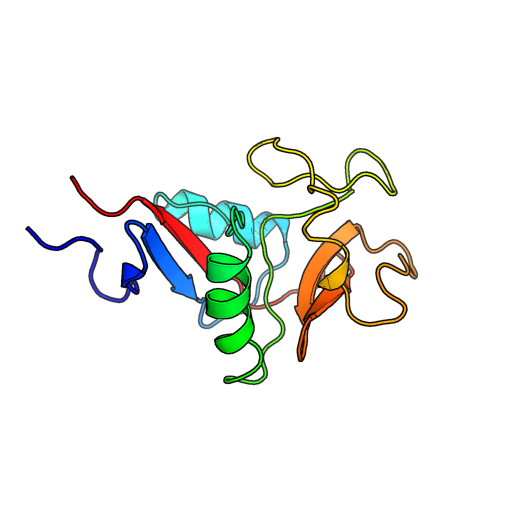11.869 1.00 13.75 328 GLN A O 1
ATOM 641 N N . TRP A 1 80 ? 24.176 8.345 14.018 1.00 12.60 329 TRP A N 1
ATOM 642 C CA . TRP A 1 80 ? 22.760 8.299 13.674 1.00 12.16 329 TRP A CA 1
ATOM 643 C C . TRP A 1 80 ? 22.344 9.677 13.165 1.00 13.65 329 TRP A C 1
ATOM 644 O O . TRP A 1 80 ? 23.008 10.678 13.457 1.00 13.40 329 TRP A O 1
ATOM 655 N N . VAL A 1 81 ? 21.247 9.736 12.412 1.00 14.13 330 VAL A N 1
ATOM 656 C CA . VAL A 1 81 ? 20.786 11.011 11.868 1.00 14.41 330 VAL A CA 1
ATOM 657 C C . VAL A 1 81 ? 20.389 12.042 12.919 1.00 16.81 330 VAL A C 1
ATOM 658 O O . VAL A 1 81 ? 20.208 13.212 12.595 1.00 17.39 330 VAL A O 1
ATOM 662 N N . ASP A 1 82 ? 20.248 11.624 14.173 1.00 17.41 331 ASP A N 1
ATOM 663 C CA . ASP A 1 82 ? 19.887 12.572 15.222 1.00 18.95 331 ASP A CA 1
ATOM 664 C C . ASP A 1 82 ? 21.154 13.110 15.889 1.00 20.66 331 ASP A C 1
ATOM 665 O O . ASP A 1 82 ? 21.088 13.889 16.839 1.00 22.96 331 ASP A O 1
ATOM 670 N N . GLY A 1 83 ? 22.306 12.681 15.379 1.00 20.92 332 GLY A N 1
ATOM 671 C CA . GLY A 1 83 ? 23.576 13.143 15.909 1.00 22.58 332 GLY A CA 1
ATOM 672 C C . GLY A 1 83 ? 24.292 12.207 16.861 1.00 22.95 332 GLY A C 1
ATOM 673 O O . GLY A 1 83 ? 25.512 12.286 17.013 1.00 23.41 332 GLY A O 1
ATOM 674 N N . SER A 1 84 ? 23.544 11.320 17.506 1.00 22.62 333 SER A N 1
ATOM 675 C CA . SER A 1 84 ? 24.129 10.377 18.452 1.00 21.29 333 SER A CA 1
ATOM 676 C C . SER A 1 84 ? 25.086 9.409 17.758 1.00 20.73 333 SER A C 1
ATOM 677 O O . SER A 1 84 ? 24.849 8.989 16.625 1.00 21.37 333 SER A O 1
ATOM 680 N N . PRO A 1 85 ? 26.184 9.039 18.432 1.00 19.29 334 PRO A N 1
ATOM 681 C CA . PRO A 1 85 ? 27.160 8.115 17.853 1.00 18.43 334 PRO A CA 1
ATOM 682 C C . PRO A 1 85 ? 26.724 6.655 17.974 1.00 17.71 334 PRO A C 1
ATOM 683 O O . PRO A 1 85 ? 25.926 6.304 18.845 1.00 16.97 334 PRO A O 1
ATOM 687 N N . LEU A 1 86 ? 27.246 5.810 17.094 1.00 16.75 335 LEU A N 1
ATOM 688 C CA . LEU A 1 86 ? 26.922 4.392 17.138 1.00 17.11 335 LEU A CA 1
ATOM 689 C C . LEU A 1 86 ? 27.637 3.805 18.347 1.00 18.14 335 LEU A C 1
ATOM 690 O O . LEU A 1 86 ? 28.868 3.824 18.415 1.00 16.83 335 LEU A O 1
ATOM 695 N N . LEU A 1 87 ? 26.871 3.298 19.306 1.00 18.89 336 LEU A N 1
ATOM 696 C CA . LEU A 1 87 ? 27.459 2.707 20.502 1.00 19.72 336 LEU A CA 1
ATOM 697 C C . LEU A 1 87 ? 28.054 1.331 20.196 1.00 20.72 336 LEU A C 1
ATOM 698 O O . LEU A 1 87 ? 27.498 0.566 19.407 1.00 20.97 336 LEU A O 1
ATOM 703 N N . PRO A 1 88 ? 29.204 1.005 20.814 1.00 21.49 337 PRO A N 1
ATOM 704 C CA . PRO A 1 88 ? 29.901 -0.274 20.626 1.00 20.11 337 PRO A CA 1
ATOM 705 C C . PRO A 1 88 ? 28.951 -1.438 20.854 1.00 19.56 337 PRO A C 1
ATOM 706 O O . PRO A 1 88 ? 29.190 -2.558 20.406 1.00 18.82 337 PRO A O 1
ATOM 710 N N A SER A 1 89 ? 27.863 -1.135 21.553 0.50 19.18 338 SER A N 1
ATOM 711 N N B SER A 1 89 ? 27.867 -1.171 21.570 0.50 20.10 338 SER A N 1
ATOM 712 C CA A SER A 1 89 ? 26.824 -2.095 21.888 0.50 18.54 338 SER A CA 1
ATOM 713 C CA B SER A 1 89 ? 26.880 -2.197 21.861 0.50 20.41 338 SER A CA 1
ATOM 714 C C A SER A 1 89 ? 26.147 -2.645 20.630 0.50 18.75 338 SER A C 1
ATOM 715 C C B SER A 1 89 ? 26.217 -2.710 20.587 0.50 19.79 338 SER A C 1
ATOM 716 O O A SER A 1 89 ? 25.539 -3.716 20.656 0.50 18.48 338 SER A O 1
ATOM 717 O O B SER A 1 89 ? 25.677 -3.818 20.560 0.50 19.40 338 SER A O 1
ATOM 722 N N . PHE A 1 90 ? 26.265 -1.901 19.534 1.00 18.20 339 PHE A N 1
ATOM 723 C CA . PHE A 1 90 ? 25.648 -2.269 18.260 1.00 17.49 339 PHE A CA 1
ATOM 724 C C . PHE A 1 90 ? 26.566 -2.870 17.194 1.00 15.37 339 PHE A C 1
ATOM 725 O O . PHE A 1 90 ? 26.090 -3.336 16.163 1.00 13.42 339 PHE A O 1
ATOM 733 N N . LYS A 1 91 ? 27.871 -2.861 17.431 1.00 15.66 340 LYS A N 1
ATOM 734 C CA . LYS A 1 91 ? 28.809 -3.392 16.448 1.00 15.32 340 LYS A CA 1
ATOM 735 C C . LYS A 1 91 ? 28.516 -4.827 16.026 1.00 14.83 340 LYS A C 1
ATOM 736 O O . LYS A 1 91 ? 28.723 -5.193 14.872 1.00 14.00 340 LYS A O 1
ATOM 742 N N . GLN A 1 92 ? 28.028 -5.635 16.958 1.00 14.81 341 GLN A N 1
ATOM 743 C CA . GLN A 1 92 ? 27.715 -7.031 16.668 1.00 17.65 341 GLN A CA 1
ATOM 744 C C . GLN A 1 92 ? 26.673 -7.180 15.563 1.00 15.98 341 GLN A C 1
ATOM 745 O O . GLN A 1 92 ? 26.569 -8.240 14.943 1.00 17.10 341 GLN A O 1
ATOM 751 N N . TYR A 1 93 ? 25.905 -6.124 15.313 1.00 14.75 342 TYR A N 1
ATOM 752 C CA . TYR A 1 93 ? 24.855 -6.192 14.299 1.00 13.41 342 TYR A CA 1
ATOM 753 C C . TYR A 1 93 ? 25.309 -6.141 12.844 1.00 13.20 342 TYR A C 1
ATOM 754 O O . TYR A 1 93 ? 24.573 -6.560 11.951 1.00 13.15 342 TYR A O 1
ATOM 763 N N . TRP A 1 94 ? 26.517 -5.647 12.594 1.00 12.27 34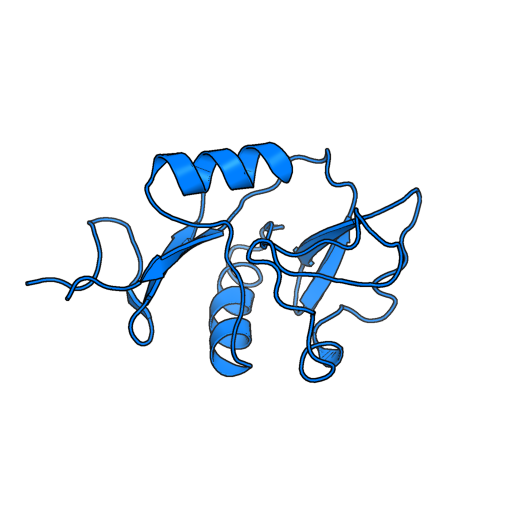3 TRP A N 1
ATOM 764 C CA . TRP A 1 94 ? 27.022 -5.610 11.228 1.00 11.53 343 TRP A CA 1
ATOM 765 C C . TRP A 1 94 ? 27.175 -7.058 10.775 1.00 13.08 343 TRP A C 1
ATOM 766 O O . TRP A 1 94 ? 27.644 -7.895 11.544 1.00 13.61 343 TRP A O 1
ATOM 777 N N . ASN A 1 95 ? 26.777 -7.368 9.545 1.00 12.38 344 ASN A N 1
ATOM 778 C CA . ASN A 1 95 ? 26.952 -8.730 9.059 1.00 13.80 344 ASN A CA 1
ATOM 779 C C . ASN A 1 95 ? 28.458 -8.950 9.085 1.00 15.41 344 ASN A C 1
ATOM 780 O O . ASN A 1 95 ? 29.227 -7.988 9.040 1.00 13.88 344 ASN A O 1
ATOM 785 N N . ARG A 1 96 ? 28.892 -10.199 9.158 1.00 17.53 345 ARG A N 1
ATOM 786 C CA . ARG A 1 96 ? 30.321 -10.451 9.189 1.00 18.92 345 ARG A CA 1
ATOM 787 C C . ARG A 1 96 ? 30.967 -9.885 7.930 1.00 18.22 345 ARG A C 1
ATOM 788 O O . ARG A 1 96 ? 30.442 -10.032 6.822 1.00 17.72 345 ARG A O 1
ATOM 796 N N . GLY A 1 97 ? 32.107 -9.228 8.109 1.00 18.71 346 GLY A N 1
ATOM 797 C CA . GLY A 1 97 ? 32.804 -8.641 6.982 1.00 17.39 346 GLY A CA 1
ATOM 798 C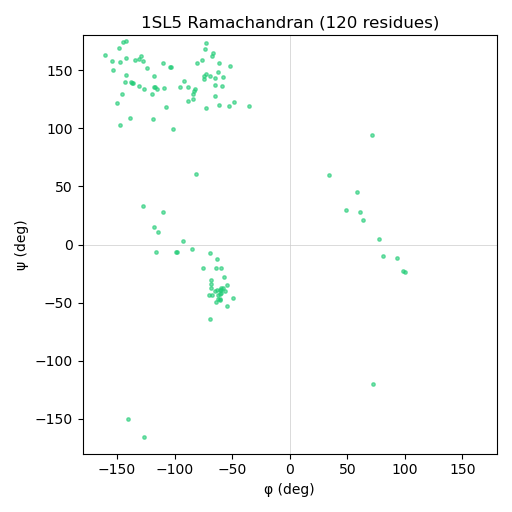 C . GLY A 1 97 ? 32.413 -7.189 6.784 1.00 17.19 346 GLY A C 1
ATOM 799 O O . GLY A 1 97 ? 33.053 -6.473 6.019 1.00 17.45 346 GLY A O 1
ATOM 800 N N . GLU A 1 98 ? 31.356 -6.759 7.470 1.00 16.11 347 GLU A N 1
ATOM 801 C CA . GLU A 1 98 ? 30.869 -5.382 7.372 1.00 14.37 347 GLU A CA 1
ATOM 802 C C . GLU A 1 98 ? 31.269 -4.601 8.618 1.00 15.08 347 GLU A C 1
ATOM 803 O O . GLU A 1 98 ? 31.453 -5.181 9.689 1.00 15.54 347 GLU A O 1
ATOM 809 N N . PRO A 1 99 ? 31.419 -3.272 8.495 1.00 14.66 348 PRO A N 1
ATOM 810 C CA . PRO A 1 99 ? 31.240 -2.491 7.264 1.00 14.89 348 PRO A CA 1
ATOM 811 C C . PRO A 1 99 ? 32.534 -2.530 6.452 1.00 14.95 348 PRO A C 1
ATOM 812 O O . PRO A 1 99 ? 33.606 -2.275 6.997 1.00 16.89 348 PRO A O 1
ATOM 816 N N . ASN A 1 100 ? 32.443 -2.858 5.164 1.00 14.07 349 ASN A N 1
ATOM 817 C CA . ASN A 1 100 ? 33.644 -2.942 4.331 1.00 14.53 349 ASN A CA 1
ATOM 818 C C . ASN A 1 100 ? 33.922 -1.710 3.472 1.00 14.24 349 ASN A C 1
ATOM 819 O O . ASN A 1 100 ? 34.959 -1.622 2.814 1.00 14.34 349 ASN A O 1
ATOM 824 N N . ASN A 1 101 ? 32.987 -0.769 3.470 1.00 16.48 350 ASN A N 1
ATOM 825 C CA . ASN A 1 101 ? 33.140 0.483 2.732 1.00 16.64 350 ASN A CA 1
ATOM 826 C C . ASN A 1 101 ? 33.583 0.343 1.272 1.00 18.46 350 ASN A C 1
ATOM 827 O O . ASN A 1 101 ? 34.236 1.241 0.738 1.00 17.83 350 ASN A O 1
ATOM 832 N N . VAL A 1 102 ? 33.223 -0.755 0.612 1.00 19.11 351 VAL A N 1
ATOM 833 C CA . VAL A 1 102 ? 33.655 -0.933 -0.775 1.00 21.00 351 VAL A CA 1
ATOM 834 C C . VAL A 1 102 ? 33.061 0.118 -1.716 1.00 20.19 351 VAL A C 1
ATOM 835 O O . VAL A 1 102 ? 31.851 0.339 -1.747 1.00 22.27 351 VAL A O 1
ATOM 839 N N . GLY A 1 103 ? 33.930 0.767 -2.482 1.00 20.61 352 GLY A N 1
ATOM 840 C CA . GLY A 1 103 ? 33.483 1.794 -3.404 1.00 18.78 352 GLY A CA 1
ATOM 841 C C . GLY A 1 103 ? 32.863 2.944 -2.642 1.00 17.58 352 GLY A C 1
ATOM 842 O O . GLY A 1 103 ? 32.097 3.721 -3.199 1.00 19.51 352 GLY A O 1
ATOM 843 N N . GLU A 1 104 ? 33.213 3.045 -1.362 1.00 17.04 353 GLU A N 1
ATOM 844 C CA . GLU A 1 104 ? 32.704 4.076 -0.464 1.00 14.89 353 GLU A CA 1
ATOM 845 C C . GLU A 1 104 ? 31.240 3.815 -0.132 1.00 13.62 353 GLU A C 1
ATOM 846 O O . GLU A 1 104 ? 30.338 4.196 -0.874 1.00 13.41 353 GLU A O 1
ATOM 852 N N . GLU A 1 105 ? 31.014 3.135 0.982 1.00 12.39 354 GLU A N 1
ATOM 853 C CA . GLU A 1 105 ? 29.659 2.834 1.424 1.00 12.35 354 GLU A CA 1
ATOM 854 C C . GLU A 1 105 ? 29.527 3.510 2.771 1.00 13.03 354 GLU A C 1
ATOM 855 O O . GLU A 1 105 ? 30.132 3.076 3.751 1.00 11.98 354 GLU A O 1
ATOM 861 N N . ASP A 1 106 ? 28.747 4.588 2.812 1.00 12.21 355 ASP A N 1
ATOM 862 C CA . ASP A 1 106 ? 28.596 5.357 4.041 1.00 10.96 355 ASP A CA 1
ATOM 863 C C . ASP A 1 106 ? 27.209 5.368 4.673 1.00 10.55 355 ASP A C 1
ATOM 864 O O . ASP A 1 106 ? 26.955 6.148 5.586 1.00 10.04 355 ASP A O 1
ATOM 869 N N . CYS A 1 107 ? 26.320 4.508 4.195 1.00 7.92 356 CYS A N 1
ATOM 870 C CA . CYS A 1 107 ? 24.964 4.444 4.730 1.00 6.60 356 CYS A CA 1
ATOM 871 C C . CYS A 1 107 ? 24.619 3.017 5.150 1.00 7.18 356 CYS A C 1
ATOM 872 O O . CYS A 1 107 ? 24.880 2.070 4.417 1.00 10.30 356 CYS A O 1
ATOM 875 N N . ALA A 1 108 ? 24.032 2.871 6.336 1.00 8.28 357 ALA A N 1
ATOM 876 C CA . ALA A 1 108 ? 23.687 1.553 6.863 1.00 9.09 357 ALA A CA 1
ATOM 877 C C . ALA A 1 108 ? 22.277 1.083 6.518 1.00 9.68 357 ALA A C 1
ATOM 878 O O . ALA A 1 108 ? 21.325 1.857 6.540 1.00 8.22 357 ALA A O 1
ATOM 880 N N . GLU A 1 109 ? 22.160 -0.206 6.213 1.00 9.50 358 GLU A N 1
ATOM 881 C CA . GLU A 1 109 ? 20.878 -0.804 5.862 1.00 9.01 358 GLU A CA 1
ATOM 882 C C . GLU A 1 109 ? 20.734 -2.116 6.606 1.00 9.16 358 GLU A C 1
ATOM 883 O O . GLU A 1 109 ? 21.729 -2.695 7.048 1.00 8.99 358 GLU A O 1
ATOM 889 N N . PHE A 1 110 ? 19.492 -2.565 6.757 1.00 7.71 359 PHE A N 1
ATOM 890 C CA . PHE A 1 110 ? 19.228 -3.858 7.356 1.00 8.58 359 PHE A CA 1
ATOM 891 C C . PHE A 1 110 ? 19.404 -4.764 6.146 1.00 10.63 359 PHE A C 1
ATOM 892 O O . PHE A 1 110 ? 18.775 -4.543 5.108 1.00 9.97 359 PHE A O 1
ATOM 900 N N . SER A 1 111 ? 20.271 -5.759 6.263 1.00 12.16 360 SER A N 1
ATOM 901 C CA . SER A 1 111 ? 20.524 -6.673 5.162 1.00 11.61 360 SER A CA 1
ATOM 902 C C . SER A 1 111 ? 20.628 -8.092 5.701 1.00 12.66 360 SER A C 1
ATOM 903 O O . SER A 1 111 ? 21.598 -8.441 6.375 1.00 14.01 360 SER A O 1
ATOM 906 N N . GLY A 1 112 ? 19.623 -8.906 5.405 1.00 12.05 361 GLY A N 1
ATOM 907 C CA . GLY A 1 112 ? 19.633 -10.273 5.880 1.00 14.36 361 GLY A CA 1
ATOM 908 C C . GLY A 1 112 ? 19.378 -10.325 7.370 1.00 13.86 361 GLY A C 1
ATOM 909 O O . GLY A 1 112 ? 18.337 -9.873 7.844 1.00 16.65 361 GLY A O 1
ATOM 910 N N . ASN A 1 113 ? 20.330 -10.863 8.119 1.00 14.63 362 ASN A N 1
ATOM 911 C CA . ASN A 1 113 ? 20.166 -10.974 9.561 1.00 15.57 362 ASN A CA 1
ATOM 912 C C . ASN A 1 113 ? 20.855 -9.850 10.317 1.00 13.82 362 ASN A C 1
ATOM 913 O O . ASN A 1 113 ? 20.696 -9.728 11.527 1.00 14.31 362 ASN A O 1
ATOM 918 N N . GLY A 1 114 ? 21.609 -9.022 9.604 1.00 13.16 363 GLY A N 1
ATOM 919 C CA . GLY A 1 114 ? 22.301 -7.930 10.261 1.00 10.64 363 GLY A CA 1
ATOM 920 C C . GLY A 1 114 ? 22.304 -6.645 9.461 1.00 10.31 363 GLY A C 1
ATOM 921 O O . GLY A 1 114 ? 21.374 -6.373 8.700 1.00 11.00 363 GLY A O 1
ATOM 922 N N . TRP A 1 115 ? 23.356 -5.854 9.638 1.00 9.58 364 TRP A N 1
ATOM 923 C CA . TRP A 1 115 ? 23.493 -4.583 8.941 1.00 9.98 364 TRP A CA 1
ATOM 924 C C . TRP A 1 115 ? 24.603 -4.662 7.913 1.00 11.43 364 TRP A C 1
ATOM 925 O O . TRP A 1 115 ? 25.531 -5.464 8.035 1.00 10.19 364 TRP A O 1
ATOM 936 N N . ASN A 1 116 ? 24.505 -3.796 6.915 1.00 10.32 365 ASN A N 1
ATOM 937 C CA . ASN A 1 116 ? 25.506 -3.707 5.874 1.00 10.47 365 ASN A CA 1
ATOM 938 C C . ASN A 1 116 ? 25.679 -2.238 5.525 1.00 11.93 365 ASN A C 1
ATOM 939 O O . ASN A 1 116 ? 24.731 -1.459 5.612 1.00 10.50 365 ASN A O 1
ATOM 944 N N . ASP A 1 117 ? 26.896 -1.843 5.174 1.00 10.84 366 ASP A N 1
ATOM 945 C CA . ASP A 1 117 ? 27.098 -0.467 4.762 1.00 11.31 366 ASP A CA 1
ATOM 946 C C . ASP A 1 117 ? 27.001 -0.545 3.242 1.00 10.66 366 ASP A C 1
ATOM 947 O O . ASP A 1 117 ? 27.523 -1.477 2.631 1.00 12.25 366 ASP A O 1
ATOM 952 N N . ASP A 1 118 ? 26.286 0.394 2.633 1.00 9.68 367 ASP A N 1
ATOM 953 C CA . ASP A 1 118 ? 26.120 0.374 1.186 1.00 8.22 367 ASP A CA 1
ATOM 954 C C . ASP A 1 118 ? 26.155 1.780 0.598 1.00 9.67 367 ASP A C 1
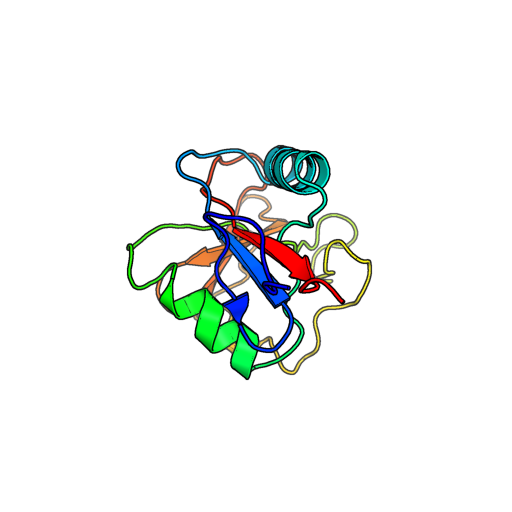ATOM 955 O O . ASP A 1 118 ? 26.231 2.773 1.328 1.00 8.02 367 ASP A O 1
ATOM 960 N N . LYS A 1 119 ? 26.108 1.855 -0.729 1.00 9.64 368 LYS A N 1
ATOM 961 C CA . LYS A 1 119 ? 26.130 3.139 -1.426 1.00 9.89 368 LYS A CA 1
ATOM 962 C C . LYS A 1 119 ? 24.914 3.958 -1.020 1.00 9.58 368 LYS A C 1
ATOM 963 O O . LYS A 1 119 ? 23.773 3.541 -1.232 1.00 10.60 368 LYS A O 1
ATOM 969 N N . CYS A 1 120 ? 25.157 5.132 -0.447 1.00 9.82 369 CYS A N 1
ATOM 970 C CA . CYS A 1 120 ? 24.075 6.006 -0.014 1.00 9.84 369 CYS A CA 1
ATOM 971 C C . CYS A 1 120 ? 23.111 6.369 -1.136 1.00 10.35 369 CYS A C 1
ATOM 972 O O . CYS A 1 120 ? 21.940 6.647 -0.886 1.00 11.19 369 CYS A O 1
ATOM 975 N N . ASN A 1 121 ? 23.603 6.375 -2.370 1.00 11.55 370 ASN A N 1
ATOM 976 C CA . ASN A 1 121 ? 22.758 6.730 -3.500 1.00 11.50 370 ASN A CA 1
ATOM 977 C C . ASN A 1 121 ? 21.932 5.589 -4.075 1.00 12.45 370 ASN A C 1
ATOM 978 O O . ASN A 1 121 ? 21.130 5.792 -4.992 1.00 12.00 370 ASN A O 1
ATOM 983 N N . LEU A 1 122 ? 22.129 4.385 -3.547 1.00 11.14 371 LEU A N 1
ATOM 984 C CA . LEU A 1 122 ? 21.348 3.244 -3.994 1.00 11.26 371 LEU A CA 1
ATOM 985 C C . LEU A 1 122 ? 19.961 3.416 -3.393 1.00 10.30 371 LEU A C 1
ATOM 986 O O . LEU A 1 122 ? 19.822 3.937 -2.289 1.00 11.79 371 LEU A O 1
ATOM 991 N N . ALA A 1 123 ? 18.937 3.001 -4.126 1.00 8.72 372 ALA A N 1
ATOM 992 C CA . ALA A 1 123 ? 17.574 3.103 -3.630 1.00 7.48 372 ALA A CA 1
ATOM 993 C C . ALA A 1 123 ? 17.237 1.846 -2.838 1.00 9.09 372 ALA A C 1
ATOM 994 O O . ALA A 1 123 ? 17.549 0.732 -3.257 1.00 8.32 372 ALA A O 1
ATOM 996 N N . LYS A 1 124 ? 16.604 2.029 -1.685 1.00 9.72 373 LYS A N 1
ATOM 997 C CA . LYS A 1 124 ? 16.220 0.905 -0.844 1.00 8.15 373 LYS A CA 1
ATOM 998 C C . LYS A 1 124 ? 14.943 1.282 -0.116 1.00 9.33 373 LYS A C 1
ATOM 999 O O . LYS A 1 124 ? 14.521 2.437 -0.133 1.00 8.67 373 LYS A O 1
ATOM 1005 N N . PHE A 1 125 ? 14.324 0.303 0.522 1.00 7.83 374 PHE A N 1
ATOM 1006 C CA . PHE A 1 125 ? 13.135 0.602 1.294 1.00 9.58 374 PHE A CA 1
ATOM 1007 C C . PHE A 1 125 ? 13.658 1.316 2.530 1.00 8.99 374 PHE A C 1
ATOM 1008 O O . PHE A 1 125 ? 14.865 1.337 2.778 1.00 7.45 374 PHE A O 1
ATOM 1016 N N . TRP A 1 126 ? 12.766 1.915 3.304 1.00 8.85 375 TRP A N 1
ATOM 1017 C CA . TRP A 1 126 ? 13.208 2.605 4.504 1.00 9.37 375 TRP A CA 1
ATOM 1018 C C . TRP A 1 126 ? 12.138 2.504 5.576 1.00 8.75 375 TRP A C 1
ATOM 1019 O O . TRP A 1 126 ? 10.970 2.278 5.275 1.00 9.89 375 TRP A O 1
ATOM 1030 N N . ILE A 1 127 ? 12.558 2.645 6.828 1.00 9.52 376 ILE A N 1
ATOM 1031 C CA . ILE A 1 127 ? 11.647 2.591 7.962 1.00 9.02 376 ILE A CA 1
ATOM 1032 C C . ILE A 1 127 ? 11.714 3.916 8.710 1.00 10.39 376 ILE A C 1
ATOM 1033 O O . ILE A 1 127 ? 12.799 4.395 9.030 1.00 9.44 376 ILE A O 1
ATOM 1038 N N . CYS A 1 128 ? 10.554 4.506 8.977 1.00 11.75 377 CYS A N 1
ATOM 1039 C CA . CYS A 1 128 ? 10.500 5.763 9.708 1.00 12.29 377 CYS A CA 1
ATOM 1040 C C . CYS A 1 128 ? 10.074 5.462 11.130 1.00 12.25 377 CYS A C 1
ATOM 1041 O O . CYS A 1 128 ? 9.376 4.483 11.386 1.00 11.36 377 CYS A O 1
ATOM 1044 N N . LYS A 1 129 ? 10.493 6.317 12.049 1.00 12.47 378 LYS A N 1
ATOM 1045 C CA . LYS A 1 129 ? 10.162 6.156 13.449 1.00 11.84 378 LYS A CA 1
ATOM 1046 C C . LYS A 1 129 ? 9.792 7.499 14.063 1.00 13.50 378 LYS A C 1
ATOM 1047 O O . LYS A 1 129 ? 10.391 8.528 13.748 1.00 12.12 378 LYS A O 1
ATOM 1053 N N . LYS A 1 130 ? 8.774 7.485 14.913 1.00 13.63 379 LYS A N 1
ATOM 1054 C CA . LYS A 1 130 ? 8.360 8.683 15.625 1.00 15.42 379 LYS A CA 1
ATOM 1055 C C . LYS A 1 130 ? 7.709 8.213 16.909 1.00 15.39 379 LYS A C 1
ATOM 1056 O O . LYS A 1 130 ? 7.154 7.122 16.965 1.00 14.54 379 LYS A O 1
ATOM 1062 N N . SER A 1 131 ? 7.811 9.026 17.950 1.00 16.64 380 SER A N 1
ATOM 1063 C CA . SER A 1 131 ? 7.257 8.664 19.245 1.00 16.75 380 SER A CA 1
ATOM 1064 C C . SER A 1 131 ? 5.748 8.486 19.213 1.00 15.87 380 SER A C 1
ATOM 1065 O O . SER A 1 131 ? 5.049 9.144 18.442 1.00 14.19 380 SER A O 1
ATOM 1068 N N . ALA A 1 132 ? 5.257 7.583 20.056 1.00 16.61 381 ALA A N 1
ATOM 1069 C CA . ALA A 1 132 ? 3.828 7.313 20.152 1.00 19.80 381 ALA A CA 1
ATOM 1070 C C . ALA A 1 132 ? 3.148 8.521 20.778 1.00 23.20 381 ALA A C 1
ATOM 1071 O O . ALA A 1 132 ? 3.718 9.172 21.653 1.00 24.33 381 ALA A O 1
ATOM 1073 N N . ALA A 1 133 ? 1.929 8.809 20.331 1.00 25.46 382 ALA A N 1
ATOM 1074 C CA . ALA A 1 133 ? 1.165 9.942 20.837 1.00 28.32 382 ALA A CA 1
ATOM 1075 C C . ALA A 1 133 ? 1.089 9.943 22.355 1.00 30.86 382 ALA A C 1
ATOM 1076 O O . ALA A 1 133 ? 1.181 8.896 22.997 1.00 29.74 382 ALA A O 1
ATOM 1078 N N . SER A 1 134 ? 0.912 11.132 22.923 1.00 35.16 383 SER A N 1
ATOM 1079 C CA . SER A 1 134 ? 0.817 11.284 24.369 1.00 39.07 383 SER A CA 1
ATOM 1080 C C . SER A 1 134 ? -0.607 11.017 24.858 1.00 39.78 383 SER A C 1
ATOM 1081 O O . SER A 1 134 ? -1.512 10.892 24.006 1.00 41.39 383 SER A O 1
#

Solvent-accessible surface area: 7105 Å² total; per-residue (Å²): 152,104,52,11,55,217,152,34,75,108,44,120,40,36,0,9,62,28,2,129,55,102,106,35,15,87,68,0,26,65,11,0,142,131,66,61,12,67,0,0,3,2,109,39,44,101,9,4,87,57,2,14,87,84,1,42,167,47,127,72,113,0,0,0,0,0,9,2,74,134,110,89,57,71,17,60,6,46,69,41,33,83,25,92,96,71,8,126,141,29,24,44,241,59,43,56,73,46,78,63,132,11,23,0,0,3,0,18,39,136,5,0,24,0,19,69,14,121,83,50,12,32,14,3,1,29,50,88,21,63,144

Sequence (131 aa):
CHPCPWEWTTFFQGNCYFMSNSQRNWHDSITACKEVGAQLVVIKSAEEQNFLQLQSSSRSNRFTWMGLSDLNQEGTWQWVDGSPLLPSSFKQYWNRGEPNNVGEEDCAEFSGNGWNDDKCNLAKFWICKKSAAS

Radius of gyration: 13.8 Å; Cα contacts (8 Å, |Δi|>4): 252; chains: 1; bounding box: 41×26×28 Å

InterPro domains:
  IPR001304 C-type lectin-like [PF00059] (274-379)
  IPR001304 C-type lectin-like [PS50041] (263-378)
  IPR001304 C-type lectin-like [SM00034] (256-378)
  IPR016186 C-type lectin-like/link domain superfamily [G3DSA:3.10.100.10] (204-387)
  IPR016187 C-type lectin fold [SSF56436] (210-383)
  IPR018378 C-type lectin, conserved site [PS00615] (356-377)
  IPR033989 CD209-like, C-type lectin-like domain [cd03590] (256-379)
  IPR050111 C-type lectin and snaclec domain-containing protein [PTHR22803] (218-381)

Foldseek 3Di:
DWFDDPQWDDDDQKTKHKDPWWFFQVVVQVVQVVVVWGQADDDDPVVQQVVLCVCLVVVFKEFHQWWCVVPVPWIAGVVGHTDDPVQPVQEDPVPPVQVVHFTTWINHNNGIYGHNRGDIGMTMTMDGTDD

GO terms:
  GO:0004895 cell adhesion receptor activity (F, IDA)
  GO:0036336 dendritic cell migration (P, IDA)
  GO:0005886 plasma membrane (C, IDA)
  GO:0033079 immature T cell proliferation (P, IDA)
  GO:0007159 leukocyte cell-cell adhesion (P, IDA)
  GO:0042129 regulation of T cell proliferation (P, IDA)
  GO:0045121 membrane raft (C, EXP)
  GO:0005515 protein binding (F, IPI)
  GO:0001618 virus receptor activity (F, IDA)
  GO:0046718 symbiont entry into host cell (P, IDA)
  GO:1903902 positive regulation of viral life cycle (P, IMP)
  GO:0005886 plasma membrane (C, TAS)
  GO:0010008 endosome membrane (C, TAS)
  GO:0009897 external side of plasma membrane (C, IDA)
  GO:0042102 positive regulation of T cell proliferation (P, IDA)
  GO:0097323 B cell adhesion (P, IDA)
  GO:0005537 D-mannose binding (F, TAS)
  GO:0016020 membrane (C, TAS)
  GO:0009988 cell-cell recognition (P, TAS)
  GO:0019062 virion attachment to host cell (P, TAS)

Secondary structure (DSSP, 8-state):
--SS-TTPEEETTEEEEE-SS-B-HHHHHHHHHHTT-EE----SHHHHHHHHHHHHHHT--EEEEEE-SSSTT--EETTSPBPPGGGGGGBPTT----TT---EEEEETTEEEEE-TTS-BEEEEEEEPP-

Nearest PDB structures (foldseek):
  1k9i-assembly1_G  TM=9.995E-01  e=1.509E-24  Homo sapiens
  1k9j-assembly1_A  TM=9.852E-01  e=9.993E-23  Homo sapiens
  1sl6-assembly3_C  TM=9.906E-01  e=2.010E-22  Homo sapiens
  1sl6-assembly6_F  TM=9.892E-01  e=1.688E-22  Homo sapiens
  1xar-assembly1_B  TM=9.587E-01  e=2.526E-20  Homo sapiens

Organism: Homo sapiens (NCBI:txid9606)

CATH classification: 3.10.100.10